Protein AF-A0A7T0RDI4-F1 (afdb_monomer)

pLDDT: mean 91.73, std 8.37, range [44.84, 97.56]

Mean predicted aligned error: 4.04 Å

Nearest PDB structures (foldseek):
  3ctw-assembly1_D  TM=4.774E-01  e=1.207E-01  Caulobacter vibrioides
  3ctw-assembly1_B  TM=4.730E-01  e=5.156E-01  Caulobacter vibrioides
  6rcu-assembly1_A  TM=5.076E-01  e=3.427E+00  Plasmodium falciparum 3D7
  4u0q-assembly2_C  TM=4.012E-01  e=8.836E+00  Plasmodium falciparum

Radius of gyration: 16.79 Å; Cα contacts (8 Å, |Δi|>4): 94; chains: 1; bounding box: 39×24×50 Å

Sequence (115 aa):
MSQKSISAHEVVYDLIPRLNALERQINNTLEAMITASQSPDEKHRNKNLKIEFELELTMIRMNLQHLLSRYQTELEAVI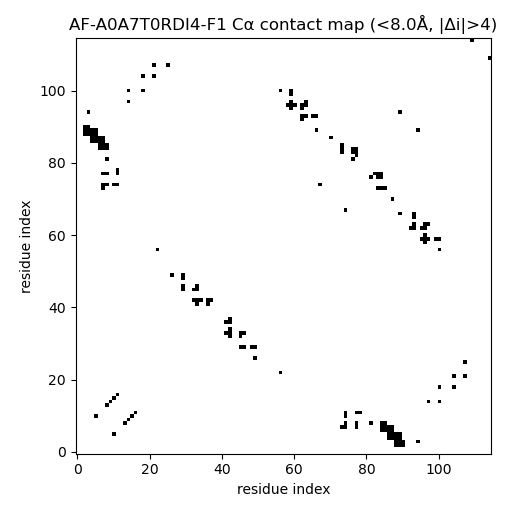SDERRDGMLTLDQNETVAVESAKALYDRVQRLQQGQ

Solvent-accessible surface area (backbone atoms only — not comparable to full-atom values): 6217 Å² total; per-residue (Å²): 131,86,82,49,66,46,42,33,50,48,47,65,73,42,51,51,52,48,52,59,51,47,54,56,52,50,53,55,51,42,50,50,51,40,70,67,39,90,44,73,65,55,27,51,52,38,49,51,51,46,53,55,50,53,52,53,52,49,53,31,49,59,28,38,49,51,49,53,65,74,41,40,68,54,40,52,43,20,75,76,38,69,89,52,52,46,81,42,78,44,53,72,56,34,44,52,19,56,50,48,53,54,53,49,49,56,52,51,54,33,58,73,71,74,96

Structure (mmCIF, N/CA/C/O backbone):
data_AF-A0A7T0RDI4-F1
#
_entry.id   AF-A0A7T0RDI4-F1
#
loop_
_atom_site.group_PDB
_atom_site.id
_atom_site.type_symbol
_atom_site.label_atom_id
_atom_site.label_alt_id
_atom_site.label_comp_id
_atom_site.label_asym_id
_atom_site.label_entity_id
_atom_site.label_seq_id
_atom_site.pdbx_PDB_ins_code
_atom_site.Cartn_x
_atom_site.Cartn_y
_atom_site.Cartn_z
_atom_site.occupancy
_atom_site.B_iso_or_equiv
_atom_site.auth_seq_id
_atom_site.auth_comp_id
_atom_site.auth_asym_id
_atom_site.auth_atom_id
_atom_site.pdbx_PDB_model_num
ATOM 1 N N . MET A 1 1 ? 18.874 -17.748 -1.886 1.00 50.31 1 MET A N 1
ATOM 2 C CA . MET A 1 1 ? 17.472 -17.277 -1.873 1.00 50.31 1 MET A CA 1
ATOM 3 C C . MET A 1 1 ? 17.114 -16.870 -3.291 1.00 50.31 1 MET A C 1
ATOM 5 O O . MET A 1 1 ? 17.965 -16.273 -3.937 1.00 50.31 1 MET A O 1
ATOM 9 N N . SER A 1 2 ? 15.943 -17.258 -3.806 1.00 60.38 2 SER A N 1
ATOM 10 C CA . SER A 1 2 ? 15.540 -16.884 -5.169 1.00 60.38 2 SER A CA 1
ATOM 11 C C . SER A 1 2 ? 15.243 -15.388 -5.207 1.00 60.38 2 SER A C 1
ATOM 13 O O . SER A 1 2 ? 14.495 -14.895 -4.365 1.00 60.38 2 SER A O 1
ATOM 15 N N . GLN A 1 3 ? 15.861 -14.673 -6.141 1.00 74.69 3 GLN A N 1
ATOM 16 C CA . GLN A 1 3 ? 15.653 -13.243 -6.325 1.00 74.69 3 GLN A CA 1
ATOM 17 C C . GLN A 1 3 ? 14.219 -13.010 -6.818 1.00 74.69 3 GLN A C 1
ATOM 19 O O . GLN A 1 3 ? 13.799 -13.643 -7.788 1.00 74.69 3 GLN A O 1
ATOM 24 N N . LYS A 1 4 ? 13.448 -12.174 -6.113 1.00 92.44 4 LYS A N 1
ATOM 25 C CA . LYS A 1 4 ? 12.067 -11.871 -6.500 1.00 92.44 4 LYS A CA 1
ATOM 26 C C . LYS A 1 4 ? 12.036 -10.735 -7.503 1.00 92.44 4 LYS A C 1
ATOM 28 O O . LYS A 1 4 ? 12.884 -9.845 -7.479 1.00 92.44 4 LYS A O 1
ATOM 33 N N . SER A 1 5 ? 11.043 -10.777 -8.374 1.00 95.12 5 SER A N 1
ATOM 34 C CA . SER A 1 5 ? 10.808 -9.737 -9.355 1.00 95.12 5 SER A CA 1
ATOM 35 C C . SER A 1 5 ? 9.323 -9.428 -9.472 1.00 95.12 5 SER A C 1
ATOM 37 O O . SER A 1 5 ? 8.471 -10.252 -9.136 1.00 95.12 5 SER A O 1
ATOM 39 N N . ILE A 1 6 ? 9.037 -8.210 -9.909 1.00 96.31 6 ILE A N 1
ATOM 40 C CA . ILE A 1 6 ? 7.699 -7.673 -10.157 1.00 96.31 6 ILE A CA 1
ATOM 41 C C . ILE A 1 6 ? 7.750 -6.901 -11.472 1.00 96.31 6 ILE A C 1
ATOM 43 O O . ILE A 1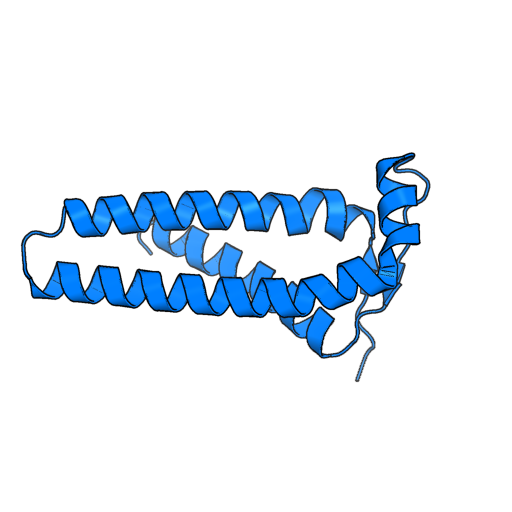 6 ? 8.796 -6.333 -11.784 1.00 96.31 6 ILE A O 1
ATOM 47 N N . SER A 1 7 ? 6.680 -6.877 -12.264 1.00 97.56 7 SER A N 1
ATOM 48 C CA . SER A 1 7 ? 6.693 -6.038 -13.466 1.00 97.56 7 SER A CA 1
ATOM 49 C C . SER A 1 7 ? 6.456 -4.567 -13.114 1.00 97.56 7 SER A C 1
ATOM 51 O O . SER A 1 7 ? 5.760 -4.251 -12.144 1.00 97.56 7 SER A O 1
ATOM 53 N N . ALA A 1 8 ? 7.038 -3.652 -13.889 1.00 96.94 8 ALA A N 1
ATOM 54 C CA . ALA A 1 8 ? 6.809 -2.217 -13.728 1.00 96.94 8 ALA A CA 1
ATOM 55 C C . ALA A 1 8 ? 5.3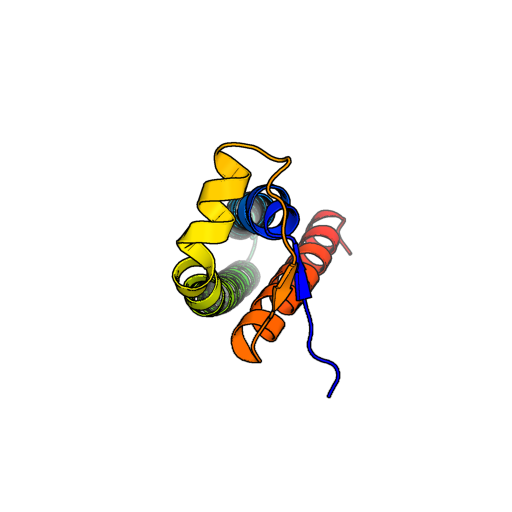19 -1.875 -13.890 1.00 96.94 8 ALA A C 1
ATOM 57 O O . ALA A 1 8 ? 4.783 -1.066 -13.129 1.00 96.94 8 ALA A O 1
ATOM 58 N N . HIS A 1 9 ? 4.624 -2.562 -14.800 1.00 97.19 9 HIS A N 1
ATOM 59 C CA . HIS A 1 9 ? 3.175 -2.470 -14.935 1.00 97.19 9 HIS A CA 1
ATOM 60 C C . HIS A 1 9 ? 2.439 -2.869 -13.644 1.00 97.19 9 HIS A C 1
ATOM 62 O O . HIS A 1 9 ? 1.560 -2.132 -13.199 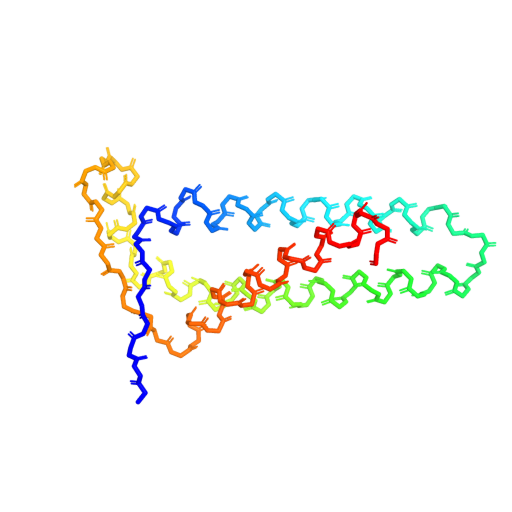1.00 97.19 9 HIS A O 1
ATOM 68 N N . GLU A 1 10 ? 2.787 -3.998 -13.009 1.00 96.62 10 GLU A N 1
ATOM 69 C CA . GLU A 1 10 ? 2.172 -4.413 -11.734 1.00 96.62 10 GLU A CA 1
ATOM 70 C C . GLU A 1 10 ? 2.394 -3.356 -10.642 1.00 96.62 10 GLU A C 1
ATOM 72 O O . GLU A 1 10 ? 1.472 -3.043 -9.892 1.00 96.62 10 GLU A O 1
ATOM 77 N N . VAL A 1 11 ? 3.572 -2.731 -10.575 1.00 96.06 11 VAL A N 1
ATOM 78 C CA . VAL A 1 11 ? 3.831 -1.663 -9.596 1.00 96.06 11 VAL A CA 1
ATOM 79 C C . VAL A 1 11 ? 2.918 -0.452 -9.826 1.00 96.06 11 VAL A C 1
ATOM 81 O O . VAL A 1 11 ? 2.244 -0.002 -8.894 1.00 96.06 11 VAL A O 1
ATOM 84 N N . VAL A 1 12 ? 2.886 0.069 -11.055 1.00 96.00 12 VAL A N 1
ATOM 85 C CA . VAL A 1 12 ? 2.195 1.323 -11.402 1.00 96.00 12 VAL A CA 1
ATOM 86 C C . VAL A 1 12 ? 0.679 1.171 -11.389 1.00 96.00 12 VAL A C 1
ATOM 88 O O . VAL A 1 12 ? -0.018 2.030 -10.848 1.00 96.00 12 VAL A O 1
ATOM 91 N N . TYR A 1 13 ? 0.164 0.104 -11.995 1.00 95.75 13 TYR A N 1
ATOM 92 C CA . TYR A 1 13 ? -1.265 -0.032 -12.275 1.00 95.75 13 TYR A CA 1
ATOM 93 C C . TYR A 1 13 ? -2.001 -0.925 -11.281 1.00 95.75 13 TYR A C 1
ATOM 95 O O . TYR A 1 13 ? -3.227 -0.851 -11.207 1.00 95.75 13 TYR A O 1
ATOM 103 N N . ASP A 1 14 ? -1.283 -1.725 -10.489 1.00 94.69 14 ASP A N 1
ATOM 104 C CA . ASP A 1 14 ? -1.901 -2.640 -9.531 1.00 94.69 14 ASP A CA 1
ATO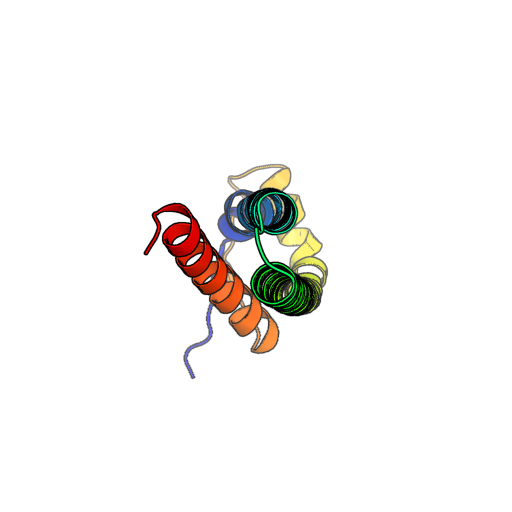M 105 C C . ASP A 1 14 ? -1.530 -2.298 -8.085 1.00 94.69 14 ASP A C 1
ATOM 107 O O . ASP A 1 14 ? -2.384 -1.883 -7.298 1.00 94.69 14 ASP A O 1
ATOM 111 N N . LEU A 1 15 ? -0.250 -2.392 -7.732 1.00 94.44 15 LEU A N 1
ATOM 112 C CA . LEU A 1 15 ? 0.222 -2.279 -6.355 1.00 94.44 15 LEU A CA 1
ATOM 113 C C . LEU A 1 15 ? -0.044 -0.896 -5.743 1.00 94.44 15 LEU A C 1
ATOM 115 O O . LEU A 1 15 ? -0.670 -0.803 -4.684 1.00 94.44 15 LEU A O 1
ATOM 119 N N . ILE A 1 16 ? 0.415 0.181 -6.395 1.00 94.19 16 ILE A N 1
ATOM 120 C CA . ILE A 1 16 ? 0.247 1.550 -5.877 1.00 94.19 16 ILE A CA 1
ATOM 121 C C . ILE A 1 16 ? -1.239 1.942 -5.815 1.00 94.19 16 ILE A C 1
ATOM 123 O O . ILE A 1 16 ? -1.685 2.402 -4.755 1.00 94.19 16 ILE A O 1
ATOM 127 N N . PRO A 1 17 ? -2.049 1.756 -6.880 1.00 94.75 17 PRO A N 1
ATOM 128 C CA . PRO A 1 17 ? -3.462 2.111 -6.833 1.00 94.75 17 PRO A CA 1
ATOM 129 C C . PRO A 1 17 ? -4.227 1.324 -5.768 1.00 94.75 17 PRO A C 1
ATOM 131 O O . PRO A 1 17 ? -5.029 1.920 -5.042 1.00 94.75 17 PRO A O 1
ATOM 134 N N . ARG A 1 18 ? -3.946 0.020 -5.609 1.00 92.19 18 ARG A N 1
ATOM 135 C CA . ARG A 1 18 ? -4.559 -0.798 -4.554 1.00 92.19 18 ARG A CA 1
ATOM 136 C C . ARG A 1 18 ? -4.198 -0.299 -3.169 1.00 92.19 18 ARG A C 1
ATOM 138 O O . ARG A 1 18 ? -5.107 -0.141 -2.364 1.00 92.19 18 ARG A O 1
ATOM 145 N N . LEU A 1 19 ? -2.930 0.003 -2.891 1.00 93.56 19 LEU A N 1
ATOM 146 C CA . LEU A 1 19 ? -2.518 0.538 -1.588 1.00 93.56 19 LEU A CA 1
ATOM 147 C C . LEU A 1 19 ? -3.230 1.854 -1.247 1.00 93.56 19 LEU A C 1
ATOM 149 O O . LEU A 1 19 ? -3.706 2.027 -0.127 1.00 93.56 19 LEU A O 1
ATOM 153 N N . ASN A 1 20 ? -3.382 2.751 -2.222 1.00 93.19 20 ASN A N 1
ATOM 154 C CA . ASN A 1 20 ? -4.092 4.020 -2.028 1.00 93.19 20 ASN A CA 1
ATOM 155 C C . ASN A 1 20 ? -5.607 3.837 -1.838 1.00 93.19 20 ASN A C 1
ATOM 157 O O . ASN A 1 20 ? -6.259 4.605 -1.125 1.00 93.19 20 ASN A O 1
ATOM 161 N N . ALA A 1 21 ? -6.213 2.856 -2.508 1.00 92.19 21 ALA A N 1
ATOM 162 C CA . ALA A 1 21 ? -7.608 2.493 -2.269 1.00 92.19 21 ALA A CA 1
ATOM 163 C C . ALA A 1 21 ? -7.782 1.886 -0.869 1.00 92.19 21 ALA A C 1
ATOM 165 O O . ALA A 1 21 ? -8.702 2.260 -0.143 1.00 92.19 21 ALA A O 1
ATOM 166 N N . LEU A 1 22 ? -6.854 1.013 -0.482 1.00 90.50 22 LEU A N 1
ATOM 167 C CA . LEU A 1 22 ? -6.853 0.292 0.779 1.00 90.50 22 LEU A CA 1
ATOM 168 C C . LEU A 1 22 ? -6.764 1.234 1.978 1.00 90.50 22 LEU A C 1
ATOM 170 O O . LEU A 1 22 ? -7.596 1.152 2.873 1.00 90.50 22 LEU A O 1
ATOM 174 N N . GLU A 1 23 ? -5.819 2.174 1.961 1.00 92.69 23 GLU A N 1
ATOM 175 C CA . GLU A 1 23 ? -5.678 3.197 3.002 1.00 92.69 23 GLU A CA 1
ATOM 176 C C . GLU A 1 23 ? -6.992 3.947 3.238 1.00 92.69 23 GLU A C 1
ATOM 178 O O . GLU A 1 23 ? -7.486 4.017 4.363 1.00 92.69 23 GLU A O 1
ATOM 183 N N . ARG A 1 24 ? -7.598 4.470 2.164 1.00 91.69 24 ARG A N 1
ATOM 184 C CA . ARG A 1 24 ? -8.864 5.211 2.248 1.00 91.69 24 ARG A CA 1
ATOM 185 C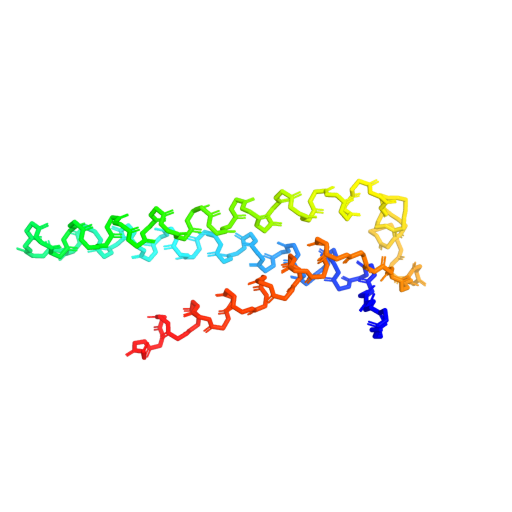 C . ARG A 1 24 ? -9.982 4.342 2.813 1.00 91.69 24 ARG A C 1
ATOM 187 O O . ARG A 1 24 ? -10.743 4.781 3.670 1.00 91.69 24 ARG A O 1
ATOM 194 N N . GLN A 1 25 ? -10.069 3.105 2.344 1.00 89.94 25 GLN A N 1
ATOM 195 C CA . GLN A 1 25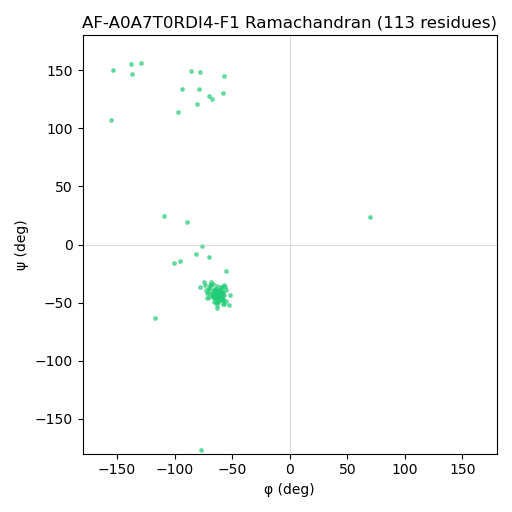 ? -11.102 2.164 2.746 1.00 89.94 25 GLN A CA 1
ATOM 196 C C . GLN A 1 25 ? -10.994 1.768 4.225 1.00 89.94 25 GLN A C 1
ATOM 198 O O . GLN A 1 25 ? -12.006 1.769 4.930 1.00 89.94 25 GLN A O 1
ATOM 203 N N . ILE A 1 26 ? -9.787 1.462 4.708 1.00 89.06 26 ILE A N 1
ATOM 204 C CA . ILE A 1 26 ? -9.540 1.141 6.120 1.00 89.06 26 ILE A CA 1
ATOM 205 C C . ILE A 1 26 ? -9.853 2.348 6.994 1.00 89.06 26 ILE A C 1
ATOM 207 O O . ILE A 1 26 ? -10.582 2.201 7.973 1.00 89.06 26 ILE A O 1
ATOM 211 N N . ASN A 1 27 ? -9.342 3.530 6.636 1.00 90.75 27 ASN A N 1
ATOM 212 C CA . ASN A 1 27 ? -9.549 4.741 7.425 1.00 90.75 27 ASN A CA 1
ATOM 213 C C . ASN A 1 27 ? -11.038 5.041 7.590 1.00 90.75 27 ASN A C 1
ATOM 215 O O . ASN A 1 27 ? -11.499 5.204 8.718 1.00 90.75 27 ASN A O 1
ATOM 219 N N . ASN A 1 28 ? -11.808 4.979 6.501 1.00 90.56 28 ASN A N 1
ATOM 220 C CA . ASN A 1 28 ? -13.258 5.159 6.553 1.00 90.56 28 ASN A CA 1
ATOM 221 C C . ASN A 1 28 ? -13.944 4.094 7.427 1.00 90.56 28 ASN A C 1
ATOM 223 O O . ASN A 1 28 ? -14.833 4.413 8.217 1.00 90.56 28 ASN A O 1
ATOM 227 N N . THR A 1 29 ? -13.531 2.828 7.307 1.00 89.25 29 THR A N 1
ATOM 228 C CA . THR A 1 29 ? -14.123 1.713 8.068 1.00 89.25 29 THR A CA 1
ATOM 229 C C . THR A 1 29 ? -13.853 1.861 9.566 1.00 89.25 29 THR A C 1
ATOM 231 O O . THR A 1 29 ? -14.779 1.801 10.373 1.00 89.25 29 THR A O 1
ATOM 234 N N . LEU A 1 30 ? -12.600 2.103 9.956 1.00 90.62 30 LEU A N 1
ATOM 235 C CA . LEU A 1 30 ? -12.216 2.241 11.360 1.00 90.62 30 LEU A CA 1
ATOM 236 C C . LEU A 1 30 ? -12.790 3.515 11.985 1.00 90.62 30 LEU A C 1
ATOM 238 O O . LEU A 1 30 ? -13.203 3.485 13.141 1.00 90.62 30 LEU A O 1
ATOM 242 N N . GLU A 1 31 ? -12.895 4.615 11.238 1.00 92.75 31 GLU A N 1
ATOM 243 C CA . GLU A 1 31 ? -13.576 5.827 11.710 1.00 92.75 31 GLU A CA 1
ATOM 244 C C . GLU A 1 31 ? -15.068 5.598 11.954 1.00 92.75 31 GLU A C 1
ATOM 246 O O . GLU A 1 31 ? -15.595 6.031 12.987 1.00 92.75 31 GLU A O 1
ATOM 251 N N . ALA A 1 32 ? -15.740 4.861 11.066 1.00 91.56 32 ALA A N 1
ATOM 252 C CA . ALA A 1 32 ? -17.124 4.455 11.273 1.00 91.56 32 ALA A CA 1
ATOM 253 C C . ALA A 1 32 ? -17.266 3.568 12.523 1.00 91.56 32 ALA A C 1
ATOM 255 O O . ALA A 1 32 ? -18.136 3.824 13.353 1.00 91.56 32 ALA A O 1
ATOM 256 N N . MET A 1 33 ? -16.372 2.592 12.723 1.00 90.44 33 MET A N 1
ATOM 257 C CA . MET A 1 33 ? -16.366 1.728 13.913 1.00 90.44 33 MET A CA 1
ATOM 258 C C . MET A 1 33 ? -16.110 2.511 15.210 1.00 90.44 33 MET A C 1
ATOM 260 O O . MET A 1 33 ? -16.796 2.295 16.209 1.00 90.44 33 MET A O 1
ATOM 264 N N . ILE A 1 34 ? -15.163 3.457 15.211 1.00 93.31 34 ILE A N 1
ATOM 265 C CA . ILE A 1 34 ? -14.879 4.345 16.355 1.00 93.31 34 ILE A CA 1
ATOM 266 C C . ILE A 1 34 ? -16.099 5.212 16.689 1.00 93.31 34 ILE A C 1
ATOM 268 O O . ILE A 1 34 ? -16.380 5.446 17.866 1.00 93.31 34 ILE A O 1
ATOM 272 N N . THR A 1 35 ? -16.813 5.694 15.668 1.00 93.75 35 THR A N 1
ATOM 273 C CA . THR A 1 35 ? -18.012 6.531 15.828 1.00 93.75 35 THR A CA 1
ATOM 274 C C . THR A 1 35 ? -19.208 5.721 16.328 1.00 93.75 35 THR A C 1
ATOM 276 O O . THR A 1 35 ? -19.950 6.199 17.180 1.00 93.75 35 THR A O 1
ATOM 279 N N . ALA A 1 36 ? -19.369 4.486 15.846 1.00 93.44 36 ALA A N 1
ATOM 280 C CA . ALA A 1 36 ? -20.455 3.582 16.225 1.00 93.44 36 ALA A CA 1
ATOM 281 C C . ALA A 1 36 ? -20.219 2.832 17.552 1.00 93.44 36 ALA A C 1
ATOM 283 O O . ALA A 1 36 ? -21.127 2.151 18.029 1.00 93.44 36 ALA A O 1
ATOM 284 N N . SER A 1 37 ? -19.021 2.935 18.140 1.00 94.31 37 SER A N 1
ATOM 285 C CA . SER A 1 37 ? -18.652 2.246 19.386 1.00 94.31 37 SER A CA 1
ATOM 286 C C . SER A 1 37 ? -19.601 2.621 20.529 1.00 94.31 37 SER A C 1
ATOM 288 O O . SER A 1 37 ? -19.828 3.805 20.780 1.00 94.31 37 SER A O 1
ATOM 290 N N . GLN A 1 38 ? -20.127 1.621 21.240 1.00 94.00 38 GLN A N 1
ATOM 291 C CA . GLN A 1 38 ? -21.115 1.811 22.310 1.00 94.00 38 GLN A CA 1
ATOM 292 C C . GLN A 1 38 ? -20.465 1.880 23.698 1.00 94.00 38 GLN A C 1
ATOM 294 O O . GLN A 1 38 ? -21.095 2.322 24.658 1.00 94.00 38 GLN A O 1
ATOM 299 N N . SER A 1 39 ? -19.192 1.485 23.811 1.00 95.44 39 SER A N 1
ATOM 300 C CA . SER A 1 39 ? -18.418 1.561 25.052 1.00 95.44 39 SER A CA 1
ATOM 301 C C . SER A 1 39 ? -17.057 2.254 24.877 1.00 95.44 39 SER A C 1
ATOM 303 O O . SER A 1 39 ? -16.494 2.280 23.773 1.00 95.44 39 SER A O 1
ATOM 305 N N . PRO A 1 40 ? -16.483 2.807 25.965 1.00 94.19 40 PRO A N 1
ATOM 306 C CA . PRO A 1 40 ? -15.117 3.330 25.957 1.00 94.19 40 PRO A CA 1
ATOM 307 C C . PRO A 1 40 ? -14.071 2.290 25.531 1.00 94.19 40 PRO A C 1
ATOM 309 O O . PRO A 1 40 ? -13.141 2.637 24.803 1.00 94.19 40 PRO A O 1
ATOM 312 N N . ASP A 1 41 ? -14.252 1.028 25.926 1.00 95.62 41 ASP A N 1
ATOM 313 C CA . ASP A 1 41 ? -13.314 -0.060 25.632 1.00 95.62 41 ASP A CA 1
ATOM 314 C C . ASP A 1 41 ? -13.314 -0.428 24.144 1.00 95.62 41 ASP A C 1
ATOM 316 O O . ASP A 1 41 ? -12.252 -0.524 23.527 1.00 95.62 41 ASP A O 1
ATOM 320 N N . GLU A 1 42 ? -14.493 -0.548 23.522 1.00 93.25 42 GLU A N 1
ATOM 321 C CA . GLU A 1 42 ? -14.620 -0.747 22.070 1.00 93.25 42 GLU A CA 1
ATOM 322 C C . GLU A 1 42 ? -13.972 0.397 21.292 1.00 93.25 42 GLU A C 1
ATOM 324 O O . GLU A 1 42 ? -13.209 0.176 20.348 1.00 93.25 42 GLU A O 1
ATOM 329 N N . LYS A 1 43 ? -14.227 1.635 21.726 1.00 95.12 43 LYS A N 1
ATOM 330 C CA . LYS A 1 43 ? -13.649 2.823 21.103 1.00 95.12 43 LYS A CA 1
ATOM 331 C C . LYS A 1 43 ? -12.126 2.825 21.209 1.00 95.12 43 LYS A C 1
ATOM 333 O O . LYS A 1 43 ? -11.451 3.184 20.245 1.00 95.12 43 LYS A O 1
ATOM 338 N N . HIS A 1 44 ? -11.580 2.447 22.365 1.00 95.88 44 HIS A N 1
ATOM 339 C CA . HIS A 1 44 ? -10.138 2.351 22.571 1.00 95.88 44 HIS A CA 1
ATOM 340 C C . HIS A 1 44 ? -9.523 1.254 21.693 1.00 95.88 44 HIS A C 1
ATOM 342 O O . HIS A 1 44 ? -8.548 1.512 20.990 1.00 95.88 44 HIS A O 1
ATOM 348 N N . ARG A 1 45 ? -10.148 0.072 21.636 1.00 94.12 45 ARG A N 1
ATOM 349 C CA . ARG A 1 45 ? -9.720 -1.033 20.769 1.00 94.12 45 ARG A CA 1
ATOM 350 C C . ARG A 1 45 ? -9.683 -0.627 19.293 1.00 94.12 45 ARG A C 1
ATOM 352 O O . ARG A 1 45 ? -8.677 -0.859 18.630 1.00 94.12 45 ARG A O 1
ATOM 359 N N . ASN A 1 46 ? -10.735 0.020 18.789 1.00 93.50 46 ASN A N 1
ATOM 360 C CA . ASN A 1 46 ? -10.802 0.458 17.391 1.00 93.50 46 ASN A CA 1
ATOM 361 C C . ASN A 1 46 ? -9.769 1.554 17.067 1.00 93.50 46 ASN A C 1
ATOM 363 O O . ASN A 1 46 ? -9.220 1.578 15.967 1.00 93.50 46 ASN A O 1
ATOM 367 N N . LYS A 1 47 ? -9.455 2.438 18.026 1.00 94.94 47 LYS A N 1
ATOM 368 C CA . LYS A 1 47 ? -8.369 3.423 17.882 1.00 94.94 47 LYS A CA 1
ATOM 369 C C . LYS A 1 47 ? -6.992 2.769 17.811 1.00 94.94 47 LYS A C 1
ATOM 371 O O . LYS A 1 47 ? -6.203 3.154 16.956 1.00 94.94 47 LYS A O 1
ATOM 376 N N . ASN A 1 48 ? -6.716 1.793 18.674 1.00 95.50 48 ASN A N 1
ATOM 377 C CA . ASN A 1 48 ? -5.441 1.074 18.651 1.00 95.50 48 ASN A CA 1
ATOM 378 C C . ASN A 1 48 ? -5.272 0.324 17.328 1.00 95.50 48 ASN A C 1
ATOM 380 O O . ASN A 1 48 ? -4.227 0.440 16.697 1.00 95.50 48 ASN A O 1
ATOM 384 N N . LEU A 1 49 ? -6.340 -0.323 16.851 1.00 92.12 49 LEU A N 1
ATOM 385 C CA . LEU A 1 49 ? -6.348 -0.970 15.543 1.00 92.12 49 LEU A CA 1
ATOM 386 C C . LEU A 1 49 ? -6.013 0.024 14.417 1.00 92.12 49 LEU A C 1
ATOM 388 O O . LEU A 1 49 ? -5.192 -0.283 13.559 1.00 92.12 49 LEU A O 1
ATOM 392 N N . LYS A 1 50 ? -6.583 1.239 14.440 1.00 92.88 50 LYS A N 1
ATOM 393 C CA . LYS A 1 50 ? -6.254 2.294 13.463 1.00 92.88 50 LYS A CA 1
ATOM 394 C C . LYS A 1 50 ? -4.771 2.670 13.487 1.00 92.88 50 LYS A C 1
ATOM 396 O O . LYS A 1 50 ? -4.157 2.714 12.427 1.00 92.88 50 LYS A O 1
ATOM 401 N N . ILE A 1 51 ? -4.191 2.866 14.670 1.00 94.81 51 ILE A N 1
ATOM 402 C CA . ILE A 1 51 ? -2.763 3.191 14.820 1.00 94.81 51 ILE A CA 1
ATOM 403 C C . ILE A 1 51 ? -1.881 2.063 14.267 1.00 94.81 51 ILE A C 1
ATOM 405 O O . ILE A 1 51 ? -0.930 2.328 13.535 1.00 94.81 51 ILE A O 1
ATOM 409 N N . GLU A 1 52 ? -2.198 0.805 14.579 1.00 93.06 52 GLU A N 1
ATOM 410 C CA . GLU A 1 52 ? -1.457 -0.358 14.069 1.00 93.06 52 GLU A CA 1
ATOM 411 C C . GLU A 1 52 ? -1.481 -0.417 12.534 1.00 93.06 52 GLU A C 1
ATOM 413 O O . GLU A 1 52 ? -0.437 -0.593 11.903 1.00 93.06 52 GLU A O 1
ATOM 418 N N . PHE A 1 53 ? -2.651 -0.194 11.926 1.00 91.88 53 PHE A N 1
ATOM 419 C CA . PHE A 1 53 ? -2.792 -0.128 10.470 1.00 91.88 53 PHE A CA 1
ATOM 420 C C . PHE A 1 53 ? -1.993 1.027 9.846 1.00 91.88 53 PHE A C 1
ATOM 422 O O . PHE A 1 53 ? -1.332 0.828 8.826 1.00 91.88 53 PHE A O 1
ATOM 429 N N . GLU A 1 54 ? -2.029 2.220 10.443 1.00 93.06 54 GLU A N 1
ATOM 430 C CA . GLU A 1 54 ? -1.282 3.391 9.963 1.00 93.06 54 GLU A CA 1
ATOM 431 C C . GLU A 1 54 ? 0.237 3.163 10.016 1.00 93.06 54 GLU A C 1
ATOM 433 O O . GLU A 1 54 ? 0.957 3.522 9.076 1.00 93.06 54 GLU A O 1
ATOM 438 N N . LEU A 1 55 ? 0.734 2.520 11.077 1.00 94.69 55 LEU A N 1
ATOM 439 C CA . LEU A 1 55 ? 2.150 2.174 11.220 1.00 94.69 55 LEU A CA 1
ATOM 440 C C . LEU A 1 55 ? 2.596 1.153 10.169 1.00 94.69 55 LEU A C 1
ATOM 442 O O . LEU A 1 55 ? 3.631 1.345 9.529 1.00 94.69 55 LEU A O 1
ATOM 446 N N . GLU A 1 56 ? 1.817 0.094 9.945 1.00 94.06 56 GLU A N 1
ATOM 447 C CA . GLU A 1 56 ? 2.127 -0.908 8.921 1.00 94.06 56 GLU A CA 1
ATOM 448 C C . GLU A 1 56 ? 2.132 -0.304 7.514 1.00 94.06 56 GLU A C 1
ATOM 450 O O . GLU A 1 56 ? 3.077 -0.520 6.751 1.00 94.06 56 GLU A O 1
ATOM 455 N N . LEU A 1 57 ? 1.132 0.521 7.186 1.00 94.38 57 LEU A N 1
ATOM 456 C CA . LEU A 1 57 ? 1.081 1.213 5.901 1.00 94.38 57 LEU A CA 1
ATOM 457 C C . LEU A 1 57 ? 2.281 2.151 5.713 1.00 94.38 57 LEU A C 1
ATOM 459 O O . LEU A 1 57 ? 2.846 2.223 4.620 1.00 94.38 57 LEU A O 1
ATOM 463 N N . THR A 1 58 ? 2.694 2.844 6.776 1.00 94.00 58 THR A N 1
ATOM 464 C CA . THR A 1 58 ? 3.878 3.712 6.754 1.00 94.00 58 THR A CA 1
ATOM 465 C C . THR A 1 58 ? 5.141 2.910 6.449 1.00 94.00 58 THR A C 1
ATOM 467 O O . THR A 1 58 ? 5.905 3.299 5.566 1.00 94.00 58 THR A O 1
ATOM 470 N N . MET A 1 59 ? 5.338 1.757 7.098 1.00 93.69 59 MET A N 1
ATOM 471 C CA . MET A 1 59 ? 6.487 0.881 6.827 1.00 93.69 59 MET A CA 1
ATOM 472 C C . MET A 1 59 ? 6.492 0.361 5.384 1.00 93.69 59 MET A C 1
ATOM 474 O O . MET A 1 59 ? 7.530 0.394 4.721 1.00 93.69 59 MET A O 1
ATOM 478 N N . ILE A 1 60 ? 5.332 -0.060 4.865 1.00 95.19 60 ILE A N 1
ATOM 479 C CA . ILE A 1 60 ? 5.192 -0.489 3.465 1.00 95.19 60 ILE A CA 1
ATOM 480 C C . ILE A 1 60 ? 5.597 0.646 2.522 1.00 95.19 60 ILE A C 1
ATOM 482 O O . ILE A 1 60 ? 6.383 0.430 1.601 1.00 95.19 60 ILE A O 1
ATOM 486 N N . ARG A 1 61 ? 5.103 1.866 2.759 1.00 94.44 61 ARG A N 1
ATOM 487 C CA . ARG A 1 61 ? 5.410 3.034 1.924 1.00 94.44 61 ARG A CA 1
ATOM 488 C C . ARG A 1 61 ? 6.881 3.415 1.959 1.00 94.44 61 ARG A C 1
ATOM 490 O O . ARG A 1 61 ? 7.436 3.694 0.902 1.00 94.44 61 ARG A O 1
ATOM 497 N N . MET A 1 62 ? 7.514 3.394 3.130 1.00 92.31 62 MET A N 1
ATOM 498 C CA . MET A 1 62 ? 8.949 3.667 3.250 1.00 92.31 62 MET A CA 1
ATOM 499 C C . MET A 1 62 ? 9.775 2.679 2.423 1.00 92.31 62 MET A C 1
ATOM 501 O O . MET A 1 62 ? 10.677 3.088 1.694 1.00 92.31 62 MET A O 1
ATOM 505 N N . ASN A 1 63 ? 9.433 1.392 2.473 1.00 91.62 63 ASN A N 1
ATOM 506 C CA . ASN A 1 63 ? 10.154 0.381 1.704 1.00 91.62 63 ASN A CA 1
ATOM 507 C C . ASN A 1 63 ? 9.835 0.454 0.200 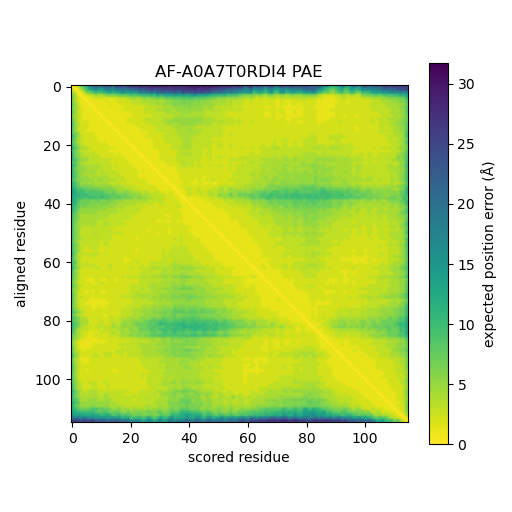1.00 91.62 63 ASN A C 1
ATOM 509 O O . ASN A 1 63 ? 10.727 0.263 -0.624 1.00 91.62 63 ASN A O 1
ATOM 513 N N . LEU A 1 64 ? 8.598 0.792 -0.185 1.00 95.06 64 LEU A N 1
ATOM 514 C CA . LEU A 1 64 ? 8.253 1.039 -1.589 1.00 95.06 64 LEU A CA 1
ATOM 515 C C . LEU A 1 64 ? 8.913 2.299 -2.138 1.00 95.06 64 LEU A C 1
ATOM 517 O O . LEU A 1 64 ? 9.268 2.321 -3.308 1.00 95.06 64 LEU A O 1
ATOM 521 N N . GLN A 1 65 ? 9.130 3.332 -1.326 1.00 95.69 65 GLN A N 1
ATOM 522 C CA . GLN A 1 65 ? 9.802 4.548 -1.776 1.00 95.69 65 GLN A CA 1
ATOM 523 C C . GLN A 1 65 ? 11.196 4.246 -2.340 1.00 95.69 65 GLN A C 1
ATOM 525 O O . GLN A 1 65 ? 11.602 4.877 -3.318 1.00 95.69 65 GLN A O 1
ATOM 530 N N . HIS A 1 66 ? 11.898 3.257 -1.780 1.00 94.38 66 HIS A N 1
ATOM 531 C CA . HIS A 1 66 ? 13.164 2.791 -2.335 1.00 94.38 66 HIS A CA 1
ATOM 532 C C . HIS A 1 66 ? 12.980 2.204 -3.742 1.00 94.38 66 HIS A C 1
ATOM 534 O O . HIS A 1 66 ? 13.648 2.660 -4.668 1.00 94.38 66 HIS A O 1
ATOM 540 N N . LEU A 1 67 ? 12.006 1.302 -3.926 1.00 95.38 67 LEU A N 1
ATOM 541 C CA . LEU A 1 67 ? 11.666 0.720 -5.232 1.00 95.38 67 LEU A CA 1
ATOM 542 C C . LEU A 1 67 ? 11.341 1.800 -6.271 1.00 95.38 67 LEU A C 1
ATOM 544 O O . LEU A 1 67 ? 11.871 1.777 -7.380 1.00 95.38 67 LEU A O 1
ATOM 548 N N . LEU A 1 68 ? 10.486 2.757 -5.897 1.00 96.25 68 LEU A N 1
ATOM 549 C CA . LEU A 1 68 ? 10.033 3.831 -6.785 1.00 96.25 68 LEU A CA 1
ATOM 550 C C . LEU A 1 68 ? 11.177 4.761 -7.184 1.00 96.25 68 LEU A C 1
ATOM 552 O O . LEU A 1 68 ? 11.252 5.177 -8.334 1.00 96.25 68 LEU A O 1
ATOM 556 N N . SER A 1 69 ? 12.078 5.060 -6.248 1.00 96.19 69 SER A N 1
ATOM 557 C CA . SER A 1 69 ? 13.261 5.879 -6.526 1.00 96.19 69 SER A CA 1
ATOM 558 C C . SER A 1 69 ? 14.259 5.134 -7.412 1.00 96.19 69 SER A C 1
ATOM 560 O O . SER A 1 69 ? 14.826 5.709 -8.336 1.00 96.19 69 SER A O 1
ATOM 562 N N . ARG A 1 70 ? 14.476 3.843 -7.140 1.00 96.06 70 ARG A N 1
ATOM 563 C CA . ARG A 1 70 ? 15.470 3.017 -7.830 1.00 96.06 70 ARG A CA 1
ATOM 564 C C . ARG A 1 70 ? 15.087 2.712 -9.275 1.00 96.06 70 ARG A C 1
ATOM 566 O O . ARG A 1 70 ? 15.965 2.710 -10.129 1.00 96.06 70 ARG A O 1
ATOM 573 N N . TYR A 1 71 ? 13.802 2.472 -9.528 1.00 97.00 71 TYR A N 1
ATOM 574 C CA . TYR A 1 71 ? 13.267 2.115 -10.844 1.00 97.00 71 TYR A CA 1
ATOM 575 C C . TYR A 1 71 ? 12.441 3.236 -11.480 1.00 97.00 71 TYR A C 1
ATOM 577 O O . TYR A 1 71 ? 11.565 2.980 -12.303 1.00 97.00 71 TYR A O 1
ATOM 585 N N . GLN A 1 72 ? 12.688 4.493 -11.095 1.00 97.06 72 GLN A N 1
ATOM 586 C CA . GLN A 1 72 ? 11.915 5.639 -11.578 1.00 97.06 72 GLN A CA 1
ATOM 587 C C . GLN A 1 72 ? 11.831 5.672 -13.112 1.00 97.06 72 GLN A C 1
ATOM 589 O O . GLN A 1 72 ? 10.755 5.885 -13.663 1.00 97.06 72 GLN A O 1
ATOM 594 N N . THR A 1 73 ? 12.946 5.414 -13.802 1.00 96.81 73 THR A N 1
ATOM 595 C CA . THR A 1 73 ? 13.004 5.475 -15.272 1.00 96.81 73 THR A CA 1
ATOM 596 C C . THR A 1 73 ? 12.143 4.385 -15.913 1.00 96.81 73 THR A C 1
ATOM 598 O O . THR A 1 73 ? 11.404 4.645 -16.860 1.00 96.81 73 THR A O 1
ATOM 601 N N . GLU A 1 74 ? 12.213 3.162 -15.396 1.00 97.12 74 GLU A N 1
ATOM 602 C CA . GLU A 1 74 ? 11.445 2.015 -15.874 1.00 97.12 74 GLU A CA 1
ATOM 603 C C . GLU A 1 74 ? 9.944 2.196 -15.615 1.00 97.12 74 GLU A C 1
ATOM 605 O O . GLU A 1 74 ? 9.119 1.896 -16.478 1.00 97.12 74 GLU A O 1
ATOM 610 N N . LEU A 1 75 ? 9.588 2.748 -14.453 1.00 97.44 75 LEU A N 1
ATOM 611 C CA . LEU A 1 75 ? 8.203 3.054 -14.098 1.00 97.44 75 LEU A CA 1
ATOM 612 C C . LEU A 1 75 ? 7.633 4.172 -14.989 1.00 97.44 75 LEU A C 1
ATOM 614 O O . LEU A 1 75 ? 6.529 4.034 -15.514 1.00 97.44 75 LEU A O 1
ATOM 618 N N . GLU A 1 76 ? 8.388 5.249 -15.226 1.00 96.56 76 GLU A N 1
ATOM 619 C CA . GLU A 1 76 ? 7.997 6.339 -16.136 1.00 96.56 76 GLU A CA 1
ATOM 620 C C . GLU A 1 76 ? 7.856 5.865 -17.591 1.00 96.56 76 GLU A C 1
ATOM 622 O O . GLU A 1 76 ? 6.963 6.320 -18.317 1.00 96.56 76 GLU A O 1
ATOM 627 N N . ALA A 1 77 ? 8.700 4.922 -18.021 1.00 95.56 77 ALA A N 1
ATOM 628 C CA . ALA A 1 77 ? 8.613 4.325 -19.348 1.00 95.56 77 ALA A CA 1
ATOM 629 C C . ALA A 1 77 ? 7.292 3.567 -19.545 1.00 95.56 77 ALA A C 1
ATOM 631 O O . ALA A 1 77 ? 6.651 3.758 -20.579 1.00 95.56 77 ALA A O 1
ATOM 632 N N . VAL A 1 78 ? 6.868 2.780 -18.551 1.00 96.75 78 VAL A N 1
ATOM 633 C CA . VAL A 1 78 ? 5.575 2.074 -18.552 1.00 96.75 78 VAL A CA 1
ATOM 634 C C . VAL A 1 78 ? 4.390 3.031 -18.517 1.00 96.75 78 VAL A C 1
ATOM 636 O O . VAL A 1 78 ? 3.435 2.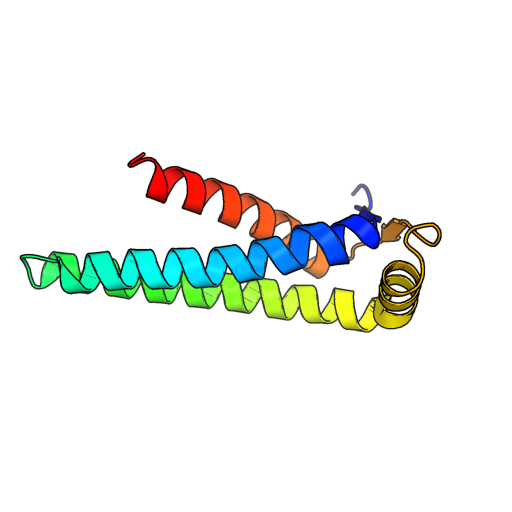827 -19.258 1.00 96.75 78 VAL A O 1
ATOM 639 N N . ILE A 1 79 ? 4.457 4.091 -17.705 1.00 95.00 79 ILE A N 1
ATOM 640 C CA . ILE A 1 79 ? 3.400 5.116 -17.645 1.00 95.00 79 ILE A CA 1
ATOM 641 C C . ILE A 1 79 ? 3.207 5.782 -19.015 1.00 95.00 79 ILE A C 1
ATOM 643 O O . ILE A 1 79 ? 2.088 6.126 -19.393 1.00 95.00 79 ILE A O 1
ATOM 647 N N . SER A 1 80 ? 4.302 5.979 -19.752 1.00 95.25 80 SER A N 1
ATOM 648 C CA . SER A 1 80 ? 4.280 6.618 -21.070 1.00 95.25 80 SER A CA 1
ATOM 649 C C . SER A 1 80 ? 3.802 5.679 -22.182 1.00 95.25 80 SER A C 1
ATOM 651 O O . SER A 1 80 ? 3.152 6.123 -23.127 1.00 95.25 80 SER A O 1
ATOM 653 N N . ASP A 1 81 ? 4.161 4.398 -22.099 1.00 95.19 81 ASP A N 1
ATOM 654 C CA . ASP A 1 81 ? 3.796 3.354 -23.055 1.00 95.19 81 ASP A CA 1
ATOM 655 C C . ASP A 1 81 ? 3.836 1.989 -22.353 1.00 95.19 81 ASP A C 1
ATOM 657 O O . ASP A 1 81 ? 4.912 1.448 -22.096 1.00 95.19 81 ASP A O 1
ATOM 661 N N . GLU A 1 82 ? 2.664 1.404 -22.085 1.00 91.44 82 GLU A N 1
ATOM 662 C CA . GLU A 1 82 ? 2.519 0.115 -21.389 1.00 91.44 82 GLU A CA 1
ATOM 663 C C . GLU A 1 82 ? 3.310 -1.025 -22.058 1.00 91.44 82 GLU A C 1
ATOM 665 O O . GLU A 1 82 ? 3.680 -2.000 -21.406 1.00 91.44 82 GLU A O 1
ATOM 670 N N . ARG A 1 83 ? 3.636 -0.909 -23.356 1.00 93.12 83 ARG A N 1
ATOM 671 C CA . ARG A 1 83 ? 4.455 -1.898 -24.083 1.00 93.12 83 ARG A CA 1
ATOM 672 C C . ARG A 1 83 ? 5.920 -1.908 -23.649 1.00 93.12 83 ARG A C 1
ATOM 674 O O . ARG A 1 83 ? 6.656 -2.808 -24.048 1.00 93.12 83 ARG A O 1
ATOM 681 N N . ARG A 1 84 ? 6.350 -0.917 -22.867 1.00 93.12 84 ARG A N 1
ATOM 682 C CA . ARG A 1 84 ? 7.693 -0.816 -22.281 1.00 93.12 84 ARG A CA 1
ATOM 683 C C . ARG A 1 84 ? 7.789 -1.491 -20.912 1.00 93.12 84 ARG A C 1
ATOM 685 O O . ARG A 1 84 ? 8.704 -1.179 -20.155 1.00 93.12 84 ARG A O 1
ATOM 692 N N . ASP A 1 85 ? 6.859 -2.396 -20.598 1.00 95.25 85 ASP A N 1
ATOM 693 C CA . ASP A 1 85 ? 6.915 -3.189 -19.373 1.00 95.25 85 ASP A CA 1
ATOM 694 C C . ASP A 1 85 ? 8.216 -3.992 -19.264 1.00 95.25 85 ASP A C 1
ATOM 696 O O . ASP A 1 85 ? 8.792 -4.461 -20.250 1.00 95.25 85 ASP A O 1
ATOM 700 N N . GLY A 1 86 ? 8.684 -4.130 -18.030 1.00 93.62 86 GLY A N 1
ATOM 701 C CA . GLY A 1 86 ? 9.958 -4.741 -17.699 1.00 93.62 86 GLY A CA 1
ATOM 702 C C . GLY A 1 86 ? 9.938 -5.322 -16.295 1.00 93.62 86 GLY A C 1
ATOM 703 O O . GLY A 1 86 ? 9.234 -4.837 -15.408 1.00 93.62 86 GLY A O 1
ATOM 704 N N . MET A 1 87 ? 10.723 -6.379 -16.091 1.00 96.94 87 MET A N 1
ATOM 705 C CA . MET A 1 87 ? 10.847 -7.018 -14.784 1.00 96.94 87 MET A CA 1
ATOM 706 C C . MET A 1 87 ? 11.819 -6.239 -13.901 1.00 96.94 87 MET A C 1
ATOM 708 O O . MET A 1 87 ? 12.997 -6.098 -14.225 1.00 96.94 87 MET A O 1
ATOM 712 N N . LEU A 1 88 ? 11.318 -5.781 -12.760 1.00 96.75 88 LEU A N 1
ATOM 713 C CA . LEU A 1 88 ? 12.072 -5.101 -11.720 1.00 96.75 88 LEU A CA 1
ATOM 714 C C . LEU A 1 88 ? 12.534 -6.120 -10.693 1.00 96.75 88 LEU A C 1
ATOM 716 O O . LEU A 1 88 ? 11.762 -6.960 -10.230 1.00 96.75 88 LEU A O 1
ATOM 720 N N . THR A 1 89 ? 13.800 -6.034 -10.324 1.00 97.00 89 THR A N 1
ATOM 721 C CA . THR A 1 89 ? 14.436 -6.983 -9.425 1.00 97.00 89 THR A CA 1
ATOM 722 C C . THR A 1 89 ? 14.438 -6.436 -8.007 1.00 97.00 89 THR A C 1
ATOM 724 O O . THR A 1 89 ? 15.134 -5.464 -7.701 1.00 97.00 89 THR A O 1
ATOM 727 N N . LEU A 1 90 ? 13.697 -7.104 -7.131 1.00 96.06 90 LEU A N 1
ATOM 728 C CA . LEU A 1 90 ? 13.474 -6.647 -5.770 1.00 96.06 90 LEU A CA 1
ATOM 729 C C . LEU A 1 90 ? 14.673 -6.961 -4.878 1.00 96.06 90 LEU A C 1
ATOM 731 O O . LEU A 1 90 ? 15.184 -8.088 -4.866 1.00 96.06 90 LEU A O 1
ATOM 735 N N . ASP A 1 91 ? 15.091 -5.976 -4.091 1.00 94.94 91 ASP A N 1
ATOM 736 C CA . ASP A 1 91 ? 15.908 -6.228 -2.911 1.00 94.94 91 ASP A CA 1
ATOM 737 C C . ASP A 1 91 ? 15.062 -6.775 -1.744 1.00 94.94 91 ASP A C 1
ATOM 739 O O . ASP A 1 91 ? 13.864 -7.056 -1.872 1.00 94.94 91 ASP A O 1
ATOM 743 N N . GLN A 1 92 ? 15.702 -6.986 -0.593 1.00 93.69 92 GLN A N 1
ATOM 744 C CA . GLN A 1 92 ? 15.040 -7.548 0.579 1.00 93.69 92 GLN A CA 1
ATOM 745 C C . GLN A 1 92 ? 13.930 -6.640 1.134 1.00 93.69 92 GLN A C 1
ATOM 747 O O . GLN A 1 92 ? 12.858 -7.142 1.470 1.00 93.69 92 GLN A O 1
ATOM 752 N N . ASN A 1 93 ? 14.154 -5.329 1.211 1.00 92.81 93 ASN A N 1
ATOM 753 C CA . ASN A 1 93 ? 13.179 -4.383 1.755 1.00 92.81 93 ASN A CA 1
ATOM 754 C C . ASN A 1 93 ? 12.002 -4.209 0.794 1.00 92.81 93 ASN A C 1
ATOM 756 O O . ASN A 1 93 ? 10.847 -4.208 1.219 1.00 92.81 93 ASN A O 1
ATOM 760 N N . GLU A 1 94 ? 12.287 -4.126 -0.504 1.00 95.25 94 GLU A N 1
ATOM 761 C CA . GLU A 1 94 ? 11.278 -4.016 -1.557 1.00 95.25 94 GLU A CA 1
ATOM 762 C C . GLU A 1 94 ? 10.419 -5.287 -1.628 1.00 95.25 94 GLU A C 1
ATOM 764 O O . GLU A 1 94 ? 9.195 -5.210 -1.732 1.00 95.25 94 GLU A O 1
ATOM 769 N N . THR A 1 95 ? 11.044 -6.461 -1.480 1.00 95.75 95 THR A N 1
ATOM 770 C CA . THR A 1 95 ? 10.334 -7.742 -1.366 1.00 95.75 95 THR A CA 1
ATOM 771 C C . THR A 1 95 ? 9.365 -7.725 -0.189 1.00 95.75 95 THR A C 1
ATOM 773 O O . THR A 1 95 ? 8.180 -8.008 -0.369 1.00 95.75 95 THR A O 1
ATOM 776 N N . VAL A 1 96 ? 9.848 -7.343 0.999 1.00 94.12 96 VAL A N 1
ATOM 777 C CA . VAL A 1 96 ? 9.011 -7.247 2.202 1.00 94.12 96 VAL A CA 1
ATOM 778 C C . VAL A 1 96 ? 7.852 -6.277 1.977 1.00 94.12 96 VAL A C 1
ATOM 780 O O . VAL A 1 96 ? 6.729 -6.579 2.375 1.00 94.12 96 VAL A O 1
ATOM 783 N N . ALA A 1 97 ? 8.083 -5.145 1.311 1.00 94.88 97 ALA A N 1
ATOM 784 C CA . ALA A 1 97 ? 7.041 -4.163 1.025 1.00 94.88 97 ALA A CA 1
ATOM 785 C C . ALA A 1 97 ? 5.925 -4.735 0.140 1.00 94.88 97 ALA A C 1
ATOM 787 O O . ALA A 1 97 ? 4.748 -4.608 0.475 1.00 94.88 97 ALA A O 1
ATOM 788 N N . VAL A 1 98 ? 6.293 -5.393 -0.964 1.00 95.00 98 VAL A N 1
ATOM 789 C CA . VAL A 1 98 ? 5.340 -5.987 -1.915 1.00 95.00 98 VAL A CA 1
ATOM 790 C C . VAL A 1 98 ? 4.528 -7.097 -1.248 1.00 95.00 98 VAL A C 1
ATOM 792 O O . VAL A 1 98 ? 3.309 -7.158 -1.410 1.00 95.00 98 VAL A O 1
ATOM 795 N N . GLU A 1 99 ? 5.176 -7.968 -0.477 1.00 94.56 99 GLU A N 1
ATOM 796 C CA . GLU A 1 99 ? 4.488 -9.047 0.237 1.00 94.56 99 GLU A CA 1
ATOM 797 C C . GLU A 1 99 ? 3.566 -8.521 1.332 1.00 94.56 99 GLU A C 1
ATOM 799 O O . GLU A 1 99 ? 2.426 -8.971 1.445 1.00 94.56 99 GLU A O 1
ATOM 804 N N . SER A 1 100 ? 4.030 -7.535 2.101 1.00 93.44 100 SER A N 1
ATOM 805 C CA . SER A 1 100 ? 3.239 -6.930 3.173 1.00 93.44 100 SER A CA 1
ATOM 806 C C . SER A 1 100 ? 2.033 -6.184 2.608 1.00 93.44 100 SER A C 1
ATOM 808 O O . SER A 1 100 ? 0.944 -6.293 3.156 1.00 93.44 100 SER A O 1
ATOM 810 N N . ALA A 1 101 ? 2.176 -5.505 1.466 1.00 93.81 101 ALA A N 1
ATOM 811 C CA . ALA A 1 101 ? 1.056 -4.884 0.762 1.00 93.81 101 ALA A CA 1
ATOM 812 C C . ALA A 1 101 ? -0.012 -5.908 0.337 1.00 93.81 101 ALA A C 1
ATOM 814 O O . ALA A 1 101 ? -1.207 -5.669 0.529 1.00 93.81 101 ALA A O 1
ATOM 815 N N . LYS A 1 102 ? 0.408 -7.064 -0.196 1.00 92.00 102 LYS A N 1
ATOM 816 C CA . LYS A 1 102 ? -0.497 -8.162 -0.577 1.00 92.00 102 LYS A CA 1
ATOM 817 C C . LYS A 1 102 ? -1.194 -8.762 0.652 1.00 92.00 102 LYS A C 1
ATOM 819 O O . LYS A 1 102 ? -2.413 -8.903 0.657 1.00 92.00 102 LYS A O 1
ATOM 824 N N . ALA A 1 103 ? -0.452 -9.024 1.727 1.00 92.38 103 ALA A N 1
ATOM 825 C CA . ALA A 1 103 ? -1.015 -9.535 2.979 1.00 92.38 103 ALA A CA 1
ATOM 826 C C . ALA A 1 103 ? -1.984 -8.539 3.645 1.00 92.38 103 ALA A C 1
ATOM 828 O O . ALA A 1 103 ? -3.024 -8.936 4.179 1.00 92.38 103 ALA A O 1
ATOM 829 N N . LEU A 1 104 ? -1.667 -7.242 3.593 1.00 91.00 104 LEU A N 1
ATOM 830 C CA . LEU A 1 104 ? -2.520 -6.174 4.102 1.00 91.00 104 LEU A CA 1
ATOM 831 C C . LEU A 1 104 ? -3.849 -6.128 3.339 1.00 91.00 104 LEU A C 1
ATOM 833 O O . LEU A 1 104 ? -4.903 -6.011 3.962 1.00 91.00 104 LEU A O 1
ATOM 837 N N . TYR A 1 105 ? -3.815 -6.283 2.012 1.00 87.44 105 TYR A N 1
ATOM 838 C CA . TYR A 1 105 ? -5.021 -6.368 1.187 1.00 87.44 105 TYR A CA 1
ATOM 839 C C . TYR A 1 105 ? -5.937 -7.518 1.629 1.00 87.44 105 TYR A C 1
ATOM 841 O O . TYR A 1 105 ? -7.112 -7.284 1.923 1.00 87.44 105 TYR A O 1
ATOM 849 N N . ASP A 1 106 ? -5.390 -8.728 1.767 1.00 88.38 106 ASP A N 1
ATOM 850 C CA . ASP A 1 106 ? -6.154 -9.908 2.188 1.00 88.38 106 ASP A CA 1
ATOM 851 C C . ASP A 1 106 ? -6.795 -9.713 3.567 1.00 88.38 106 ASP A C 1
ATOM 853 O O . ASP A 1 106 ? -7.957 -10.063 3.790 1.00 88.38 106 ASP A O 1
ATOM 857 N N . ARG A 1 107 ? -6.048 -9.125 4.508 1.00 88.06 107 ARG A N 1
ATOM 858 C CA . ARG A 1 107 ? -6.529 -8.877 5.871 1.00 88.06 107 ARG A CA 1
ATOM 859 C C . ARG A 1 107 ? -7.695 -7.893 5.898 1.00 88.06 107 ARG A C 1
ATOM 861 O O . ARG A 1 107 ? -8.664 -8.109 6.622 1.00 88.06 107 ARG A O 1
ATOM 868 N N . VAL A 1 108 ? -7.625 -6.828 5.107 1.00 84.12 108 VAL A N 1
ATOM 869 C CA . VAL A 1 108 ? -8.700 -5.829 5.029 1.00 84.12 108 VAL A CA 1
ATOM 870 C C . VAL A 1 108 ? -9.928 -6.400 4.347 1.00 84.12 108 VAL A C 1
ATOM 872 O O . VAL A 1 108 ? -11.044 -6.110 4.772 1.00 84.12 108 VAL A O 1
ATOM 875 N N . GLN A 1 109 ? -9.741 -7.237 3.327 1.00 83.94 109 GLN A N 1
ATOM 876 C CA . GLN A 1 109 ? -10.865 -7.902 2.684 1.00 83.94 109 GLN A CA 1
ATOM 877 C C . GLN A 1 109 ? -11.648 -8.765 3.687 1.00 83.94 109 GLN A C 1
ATOM 879 O O . GLN A 1 109 ? -12.876 -8.716 3.699 1.00 83.94 109 GLN A O 1
ATOM 884 N N . ARG A 1 110 ? -10.951 -9.482 4.583 1.00 84.19 110 ARG A N 1
ATOM 885 C CA . ARG A 1 110 ? -11.579 -10.257 5.673 1.00 84.19 110 ARG A CA 1
ATOM 886 C C . ARG A 1 110 ? -12.309 -9.366 6.676 1.00 84.19 110 ARG A C 1
ATOM 888 O O . ARG A 1 110 ? -13.476 -9.623 6.963 1.00 84.19 110 ARG A O 1
ATOM 895 N N . LEU A 1 111 ? -11.676 -8.265 7.100 1.00 78.25 111 LEU A N 1
ATOM 896 C CA . LEU A 1 111 ? -12.285 -7.288 8.012 1.00 78.25 111 LEU A CA 1
ATOM 897 C C . LEU A 1 111 ? -13.621 -6.754 7.468 1.00 78.25 111 LEU A C 1
ATOM 899 O O . LEU A 1 111 ? -14.578 -6.589 8.219 1.00 78.25 111 LEU A O 1
ATOM 903 N N . GLN A 1 112 ? -13.708 -6.512 6.158 1.00 71.19 112 GLN A N 1
ATOM 904 C CA . GLN A 1 112 ? -14.944 -6.056 5.515 1.00 71.19 112 GLN A CA 1
ATOM 905 C C . GLN A 1 112 ? -16.003 -7.142 5.356 1.00 71.19 112 GLN A C 1
ATOM 907 O O . GLN A 1 112 ? -17.195 -6.845 5.386 1.00 71.19 112 GLN A O 1
ATOM 912 N N . GLN A 1 113 ? -15.582 -8.389 5.167 1.00 77.00 113 GLN A N 1
ATOM 913 C CA . GLN A 1 113 ? -16.487 -9.531 5.061 1.00 77.00 113 GLN A CA 1
ATOM 914 C C . GLN A 1 113 ? -17.038 -9.971 6.428 1.00 77.00 113 GLN A C 1
ATOM 916 O O . GLN A 1 113 ? -17.853 -10.891 6.480 1.00 77.00 113 GLN A O 1
ATOM 921 N N . GLY A 1 114 ? -16.630 -9.315 7.522 1.00 63.00 114 GLY A N 1
ATOM 922 C CA . GLY A 1 114 ? -17.041 -9.664 8.882 1.00 63.00 114 GLY A CA 1
ATOM 923 C C . GLY A 1 114 ? -16.441 -10.984 9.371 1.00 63.00 114 GLY A C 1
ATOM 924 O O . GLY A 1 114 ? -17.039 -11.623 10.237 1.00 63.00 114 GLY A O 1
ATOM 925 N N . GLN A 1 115 ? -15.309 -11.401 8.789 1.00 44.84 115 GLN A N 1
ATOM 926 C CA . GLN A 1 115 ? -14.543 -12.589 9.178 1.00 44.84 115 GLN A CA 1
ATOM 927 C C . GLN A 1 115 ? -13.374 -12.232 10.092 1.00 44.84 115 GLN A C 1
ATOM 929 O O . GLN A 1 115 ? -12.699 -11.210 9.826 1.00 44.84 115 GLN A O 1
#

Foldseek 3Di:
DDWDKDKLCCVQPPLVVLLVVLLVLLVVVLVVQLVPDPDPVSNVVSVVVNVVLVVLSVLLVVLVVCVCVVCVVQNVVCVVPVVSMDIDTDDPSNVCSSVSSVVSSVVVVCVVVVD

Secondary structure (DSSP, 8-state):
-PPPEEEHHIIIIIIHHHHHHHHHHHHHHHHHHHHH-SSHHHHHHHHHHHHHHHHHHHHHHHHHHHHHHHTHHHHHHHHH-GGG--EEE--HHHHHHHHHHHHHHHHHHHHHHT-